Protein AF-A0A6M4YIQ2-F1 (afdb_monomer_lite)

Radius of gyratio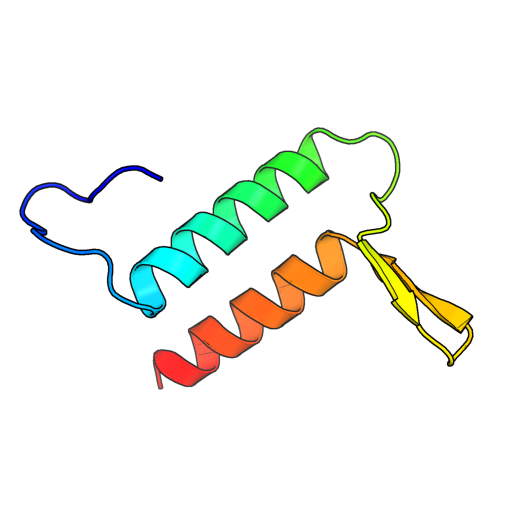n: 13.8 Å; chains: 1; bounding box: 34×21×42 Å

Sequence (63 aa):
MNLPPGKNHLTALDILLELSGWLADNVQMQAEPAIVAHLPSGYLLTQSDCVEAIDTRLHQLRH

Foldseek 3Di:
DDDDPPDPDADPLNVLVVLLVVLVVVCVVDPDWDFPDQDPVRDGCTSVNVSVVSVVVNVVVVD

Structure (mmCIF, N/CA/C/O backbone):
data_AF-A0A6M4YIQ2-F1
#
_entry.id   AF-A0A6M4YIQ2-F1
#
loop_
_atom_site.group_PDB
_atom_site.id
_atom_site.type_symbol
_atom_site.label_atom_id
_atom_site.label_alt_id
_atom_site.label_comp_id
_atom_site.label_asym_id
_atom_site.label_entity_id
_atom_site.label_seq_id
_atom_site.pdbx_PDB_ins_code
_atom_site.Cartn_x
_atom_site.Cartn_y
_atom_site.Cartn_z
_atom_si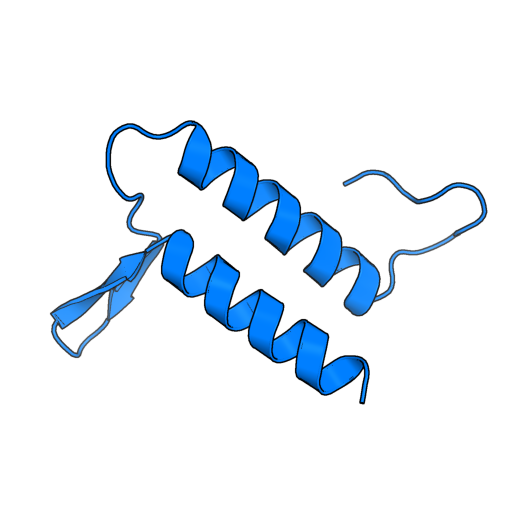te.occupancy
_atom_site.B_iso_or_equiv
_atom_site.auth_seq_id
_atom_site.auth_comp_id
_atom_site.auth_asym_id
_atom_site.auth_atom_id
_atom_site.pdbx_PDB_model_num
ATOM 1 N N . MET A 1 1 ? 5.731 -1.264 14.215 1.00 56.50 1 MET A N 1
ATOM 2 C CA . MET A 1 1 ? 4.378 -1.316 14.804 1.00 56.50 1 MET A CA 1
ATOM 3 C C . MET A 1 1 ? 4.455 -0.838 16.237 1.00 56.50 1 MET A C 1
ATOM 5 O O . MET A 1 1 ? 4.943 -1.577 17.085 1.00 56.50 1 MET A O 1
ATOM 9 N N . ASN A 1 2 ? 4.000 0.384 16.490 1.00 60.50 2 ASN A N 1
ATOM 10 C CA . ASN A 1 2 ? 3.802 0.882 17.847 1.00 60.50 2 ASN A CA 1
ATOM 11 C C . ASN A 1 2 ? 2.302 0.877 18.151 1.00 60.50 2 ASN A C 1
ATOM 13 O O . ASN A 1 2 ? 1.496 1.267 17.312 1.00 60.50 2 ASN A O 1
ATOM 17 N N . LEU A 1 3 ? 1.910 0.408 19.336 1.00 60.34 3 LEU A N 1
ATOM 18 C CA . LEU A 1 3 ? 0.526 0.538 19.790 1.00 60.34 3 LEU A CA 1
ATOM 19 C C . LEU A 1 3 ? 0.271 2.008 20.153 1.00 60.34 3 LEU A C 1
ATOM 21 O O . LEU A 1 3 ? 1.024 2.557 20.963 1.00 60.34 3 LEU A O 1
ATOM 25 N N . PRO A 1 4 ? -0.772 2.655 19.603 1.00 66.25 4 PRO A N 1
ATOM 26 C CA . PRO A 1 4 ? -1.162 3.985 20.045 1.00 66.25 4 PRO A CA 1
ATOM 27 C C . PRO A 1 4 ? -1.467 3.975 21.554 1.00 66.25 4 PRO A C 1
ATOM 29 O O . PRO A 1 4 ? -2.079 3.013 22.037 1.00 66.25 4 PRO A O 1
ATOM 32 N N . PRO A 1 5 ? -1.083 5.022 22.311 1.00 68.38 5 PRO A N 1
ATOM 33 C CA . PRO A 1 5 ? -1.366 5.100 23.741 1.00 68.38 5 PRO A CA 1
ATOM 34 C C . PRO A 1 5 ? -2.859 4.882 24.020 1.00 68.38 5 PRO A C 1
ATOM 36 O O . PRO A 1 5 ? -3.708 5.551 23.435 1.00 68.38 5 PRO A O 1
ATOM 39 N N . GLY A 1 6 ? -3.185 3.933 24.901 1.00 72.31 6 GLY A N 1
ATOM 40 C CA . GLY A 1 6 ? -4.569 3.616 25.273 1.00 72.31 6 GLY A CA 1
ATOM 41 C C . GLY A 1 6 ? -5.271 2.551 24.418 1.00 72.31 6 GLY A C 1
ATOM 42 O O . GLY A 1 6 ? -6.445 2.280 24.662 1.00 72.31 6 GLY A O 1
ATOM 43 N N . LYS A 1 7 ? -4.588 1.912 23.456 1.00 69.31 7 LYS A N 1
ATOM 44 C CA . LYS A 1 7 ? -5.117 0.741 22.734 1.00 69.31 7 LYS A CA 1
ATOM 45 C C . LYS A 1 7 ? -4.480 -0.559 23.229 1.00 69.31 7 LYS A C 1
ATOM 47 O O . LYS A 1 7 ? -3.263 -0.693 23.241 1.00 69.31 7 LYS A O 1
ATOM 52 N N . ASN A 1 8 ? -5.320 -1.541 23.569 1.00 75.94 8 ASN A N 1
ATOM 53 C CA . ASN A 1 8 ? -4.878 -2.885 23.975 1.00 75.94 8 ASN A CA 1
ATOM 54 C C . ASN A 1 8 ? -4.663 -3.833 22.781 1.00 75.94 8 ASN A C 1
ATOM 56 O O . ASN A 1 8 ? -4.116 -4.919 22.948 1.00 75.94 8 ASN A O 1
ATOM 60 N N . HIS A 1 9 ? -5.132 -3.455 21.590 1.00 78.75 9 HIS A N 1
ATOM 61 C CA . HIS A 1 9 ? -4.970 -4.207 20.349 1.00 78.75 9 HIS A CA 1
ATOM 62 C C . HIS A 1 9 ? -4.975 -3.252 19.152 1.00 78.75 9 HIS A C 1
ATOM 64 O O . HIS A 1 9 ? -5.570 -2.174 19.211 1.00 78.75 9 HIS A O 1
ATOM 70 N N . LEU A 1 10 ? -4.317 -3.657 18.067 1.00 83.50 10 LEU A N 1
ATOM 71 C CA . LEU A 1 10 ? -4.383 -2.951 16.792 1.00 83.50 10 LEU A CA 1
ATOM 72 C C . LEU A 1 10 ? -5.645 -3.383 16.045 1.00 83.50 10 LEU A C 1
ATOM 74 O O . LEU A 1 10 ? -5.909 -4.578 15.901 1.00 83.50 10 LEU A O 1
ATOM 78 N N . THR A 1 11 ? -6.422 -2.420 15.559 1.00 87.69 11 THR A N 1
ATOM 79 C CA . THR A 1 11 ? -7.492 -2.714 14.601 1.00 87.69 11 THR A CA 1
ATOM 80 C C . THR A 1 11 ? -6.898 -2.954 13.212 1.00 87.69 11 THR A C 1
ATOM 82 O O . THR A 1 11 ? -5.770 -2.550 12.927 1.00 87.69 11 THR A O 1
ATOM 85 N N . ALA A 1 12 ? -7.666 -3.559 12.302 1.00 86.88 12 ALA A N 1
ATOM 86 C CA . ALA A 1 12 ? -7.249 -3.669 10.903 1.00 86.88 12 ALA A CA 1
ATOM 87 C C . ALA A 1 12 ? -6.937 -2.293 10.283 1.00 86.88 12 ALA A C 1
ATOM 89 O O . ALA A 1 12 ? -6.005 -2.169 9.496 1.00 86.88 12 ALA A O 1
ATOM 90 N N . LEU A 1 13 ? -7.671 -1.248 10.682 1.00 89.94 13 LEU A N 1
ATOM 91 C CA . LEU A 1 13 ? -7.443 0.115 10.210 1.00 89.94 13 LEU A CA 1
ATOM 92 C C . LEU A 1 13 ? -6.136 0.707 10.762 1.00 89.94 13 LEU A C 1
ATOM 94 O O . LEU A 1 13 ? -5.419 1.369 10.019 1.00 89.94 13 LEU A O 1
ATOM 98 N N . ASP A 1 14 ? -5.796 0.418 12.023 1.00 87.81 14 ASP A N 1
ATOM 99 C CA . ASP A 1 14 ? -4.509 0.817 12.616 1.00 87.81 14 ASP A CA 1
ATOM 100 C C . ASP A 1 14 ? -3.333 0.143 11.900 1.00 87.81 14 ASP A C 1
ATOM 102 O O . ASP A 1 14 ? -2.341 0.794 11.589 1.00 87.81 14 ASP A O 1
ATOM 106 N N . ILE A 1 15 ? -3.461 -1.152 11.588 1.00 89.19 15 ILE A N 1
ATOM 107 C CA . ILE A 1 15 ? -2.425 -1.910 10.872 1.00 89.19 15 ILE A CA 1
ATOM 108 C C . ILE A 1 15 ? -2.230 -1.354 9.462 1.00 89.19 15 ILE A C 1
ATOM 110 O O . ILE A 1 15 ? -1.096 -1.146 9.044 1.00 89.19 15 ILE A O 1
ATOM 114 N N . LEU A 1 16 ? -3.320 -1.105 8.729 1.00 92.44 16 LEU A N 1
ATOM 115 C CA . LEU A 1 16 ? -3.244 -0.563 7.371 1.00 92.44 16 LEU A CA 1
ATOM 116 C C . LEU A 1 16 ? -2.628 0.841 7.354 1.00 92.44 16 LEU A C 1
ATOM 118 O O . LEU A 1 16 ? -1.841 1.141 6.461 1.00 92.44 16 LEU A O 1
ATOM 122 N N . LEU A 1 17 ? -2.939 1.679 8.347 1.00 92.25 17 LEU A N 1
ATOM 123 C CA . LEU A 1 17 ? -2.366 3.019 8.457 1.00 92.25 17 LEU A CA 1
ATOM 124 C C . LEU A 1 17 ? -0.854 2.975 8.719 1.00 92.25 17 LEU A C 1
ATOM 126 O O . LEU A 1 17 ? -0.092 3.647 8.029 1.00 92.25 17 LEU A O 1
ATOM 130 N N . GLU A 1 18 ? -0.421 2.152 9.675 1.00 92.69 18 GLU A N 1
ATOM 131 C CA . GLU A 1 18 ? 1.001 1.956 9.985 1.00 92.69 18 GLU A CA 1
ATOM 132 C C . GLU A 1 18 ? 1.764 1.352 8.800 1.00 92.69 18 GLU A C 1
ATOM 134 O O . GLU A 1 18 ? 2.889 1.757 8.511 1.00 92.69 18 GLU A O 1
ATOM 139 N N . LEU A 1 19 ? 1.154 0.395 8.093 1.00 92.38 19 LEU A N 1
ATOM 140 C CA . LEU A 1 19 ? 1.756 -0.231 6.920 1.00 92.38 19 LEU A CA 1
ATOM 141 C C . LEU A 1 19 ? 1.909 0.761 5.761 1.00 92.38 19 LEU A C 1
ATOM 143 O O . LEU A 1 19 ? 2.961 0.762 5.127 1.00 92.38 19 LEU A O 1
ATOM 147 N N . SER A 1 20 ? 0.899 1.603 5.504 1.00 93.88 20 SER A N 1
ATOM 148 C CA . SER A 1 20 ? 0.984 2.645 4.470 1.00 93.88 20 SER A CA 1
ATOM 149 C C . SER A 1 20 ? 2.117 3.625 4.771 1.00 93.88 20 SER A C 1
ATOM 151 O O . SER A 1 20 ? 2.987 3.832 3.927 1.00 93.88 20 SER A O 1
ATOM 153 N N . GLY A 1 21 ? 2.184 4.138 6.007 1.00 93.56 21 GLY A N 1
ATOM 154 C CA . GLY A 1 21 ? 3.256 5.047 6.426 1.00 93.56 21 GLY A CA 1
ATOM 155 C C . GLY A 1 21 ? 4.642 4.419 6.287 1.00 93.56 21 GLY A C 1
ATOM 156 O O . GLY A 1 21 ? 5.528 5.003 5.670 1.00 93.56 21 GLY A O 1
ATOM 157 N N . TRP A 1 22 ? 4.812 3.184 6.768 1.00 93.50 22 TRP A N 1
ATOM 158 C CA . TRP A 1 22 ? 6.084 2.473 6.642 1.00 93.50 22 TRP A CA 1
ATOM 159 C C . TRP A 1 22 ? 6.490 2.251 5.179 1.00 93.50 22 TRP A C 1
ATOM 161 O O . TRP A 1 22 ? 7.657 2.427 4.834 1.00 93.50 22 TRP A O 1
ATOM 171 N N . LEU A 1 23 ? 5.559 1.870 4.299 1.00 93.81 23 LEU A N 1
ATOM 172 C CA . LEU A 1 23 ? 5.856 1.699 2.874 1.00 93.81 23 LEU A CA 1
ATOM 173 C C . LEU A 1 23 ? 6.217 3.031 2.207 1.00 93.81 23 LEU A C 1
ATOM 175 O O . LEU A 1 23 ? 7.174 3.069 1.438 1.00 93.81 23 LEU A O 1
AT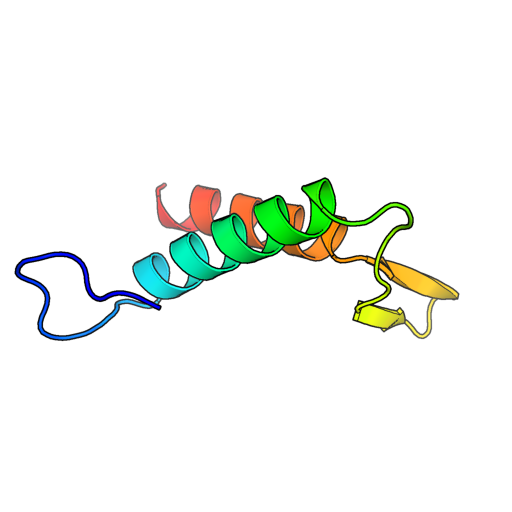OM 179 N N . ALA A 1 24 ? 5.508 4.116 2.525 1.00 94.62 24 ALA A N 1
ATOM 180 C CA . ALA A 1 24 ? 5.793 5.445 1.993 1.00 94.62 24 ALA A CA 1
ATOM 181 C C . ALA A 1 24 ? 7.194 5.936 2.395 1.00 94.62 24 ALA A C 1
ATOM 183 O O . ALA A 1 24 ? 7.942 6.416 1.542 1.00 94.62 24 ALA A O 1
ATOM 184 N N . ASP A 1 25 ? 7.583 5.743 3.657 1.00 94.00 25 ASP A N 1
ATOM 185 C CA . ASP A 1 25 ? 8.930 6.071 4.135 1.00 94.00 25 ASP A CA 1
ATOM 186 C C . ASP A 1 25 ? 9.998 5.252 3.390 1.00 94.00 25 ASP A C 1
ATOM 188 O O . ASP A 1 25 ? 11.010 5.793 2.943 1.00 94.00 25 ASP A O 1
ATOM 19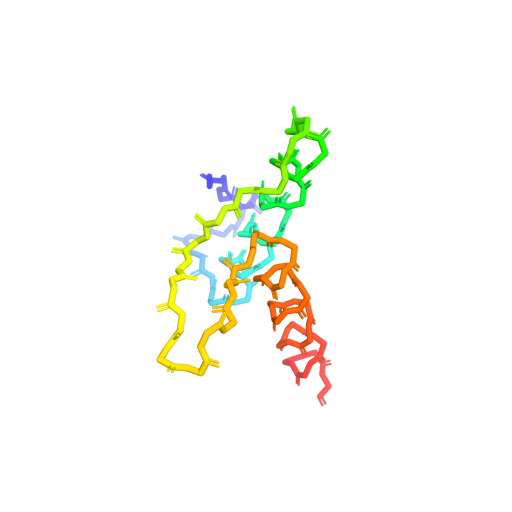2 N N . ASN A 1 26 ? 9.761 3.951 3.175 1.00 92.94 26 ASN A N 1
ATOM 193 C CA . ASN A 1 26 ? 10.680 3.111 2.400 1.00 92.94 26 ASN A CA 1
ATOM 194 C C . ASN A 1 26 ? 10.797 3.555 0.940 1.00 92.94 26 ASN A C 1
ATOM 196 O O . ASN A 1 26 ? 11.906 3.568 0.411 1.00 92.94 26 ASN A O 1
ATOM 200 N N . VAL A 1 27 ? 9.690 3.945 0.302 1.00 93.81 27 VAL A N 1
ATOM 201 C CA . VAL A 1 27 ? 9.700 4.486 -1.065 1.00 93.81 27 VAL A CA 1
ATOM 202 C C . VAL A 1 27 ? 10.561 5.747 -1.137 1.00 93.81 27 VAL A C 1
ATOM 204 O O . VAL A 1 27 ? 11.347 5.887 -2.069 1.00 93.81 27 VAL A O 1
ATOM 207 N N . GLN A 1 28 ? 10.474 6.638 -0.145 1.00 93.06 28 GLN A N 1
ATOM 208 C CA . GLN A 1 28 ? 11.298 7.853 -0.096 1.00 93.06 28 GLN A CA 1
ATOM 209 C C . GLN A 1 28 ? 12.787 7.565 0.130 1.00 93.06 28 GLN A C 1
ATOM 211 O O . GLN A 1 28 ? 13.640 8.323 -0.332 1.00 93.06 28 GLN A O 1
ATOM 216 N N . MET A 1 29 ? 13.110 6.492 0.852 1.00 92.56 29 MET A N 1
ATOM 217 C CA . MET A 1 29 ? 14.492 6.111 1.147 1.00 92.56 29 MET A CA 1
ATOM 218 C C . MET A 1 29 ? 15.183 5.364 0.001 1.00 92.56 29 MET A C 1
ATOM 220 O O . MET A 1 29 ? 16.413 5.273 -0.005 1.00 92.56 29 MET A O 1
ATOM 224 N N . GLN A 1 30 ? 14.434 4.808 -0.950 1.00 88.88 30 GLN A N 1
ATOM 225 C CA . GLN A 1 30 ? 15.003 4.024 -2.041 1.00 88.88 30 GLN A CA 1
ATOM 226 C C . GLN A 1 30 ? 15.318 4.872 -3.276 1.00 88.88 30 GLN A C 1
ATOM 228 O O . GLN A 1 30 ? 14.546 5.731 -3.688 1.00 88.88 30 GLN A O 1
ATOM 233 N N . ALA A 1 31 ? 16.470 4.595 -3.892 1.00 83.12 31 ALA A N 1
ATOM 234 C CA . ALA A 1 31 ? 16.891 5.240 -5.137 1.00 83.12 31 ALA A CA 1
ATOM 235 C C . ALA A 1 31 ? 16.191 4.658 -6.379 1.00 83.12 31 ALA A C 1
ATOM 237 O O . ALA A 1 31 ? 16.069 5.340 -7.394 1.00 83.12 31 ALA A O 1
ATOM 238 N N . GLU A 1 32 ? 15.730 3.408 -6.295 1.00 89.50 32 GLU A N 1
ATOM 239 C CA . GLU A 1 32 ? 15.010 2.705 -7.356 1.00 89.50 32 GLU A CA 1
ATOM 240 C C . GLU A 1 32 ? 13.716 2.097 -6.797 1.00 89.50 32 GLU A C 1
ATOM 242 O O . GLU A 1 32 ? 13.668 1.759 -5.613 1.00 89.50 32 GLU A O 1
ATOM 247 N N . PRO A 1 33 ? 12.661 1.925 -7.614 1.00 86.00 33 PRO A N 1
ATOM 248 C CA . PRO A 1 33 ? 11.426 1.303 -7.155 1.00 86.00 33 PRO A CA 1
ATOM 249 C C . PRO A 1 33 ? 11.650 -0.144 -6.691 1.00 86.00 33 PRO A C 1
ATOM 251 O O . PRO A 1 33 ? 12.004 -1.013 -7.489 1.00 86.00 33 PRO A O 1
ATOM 254 N N . ALA A 1 34 ? 11.374 -0.435 -5.417 1.00 93.25 34 ALA A N 1
ATOM 255 C CA . ALA A 1 34 ? 11.364 -1.812 -4.934 1.00 93.25 34 ALA A CA 1
ATOM 256 C C . ALA A 1 34 ? 10.215 -2.603 -5.564 1.00 93.25 34 ALA A C 1
ATOM 258 O O . ALA A 1 34 ? 9.036 -2.287 -5.363 1.00 93.25 34 ALA A O 1
ATOM 259 N N . ILE A 1 35 ? 10.573 -3.675 -6.270 1.00 94.31 35 ILE A N 1
ATOM 260 C CA . ILE A 1 35 ? 9.615 -4.640 -6.803 1.00 94.31 35 ILE A CA 1
ATOM 261 C C . ILE A 1 35 ? 9.153 -5.559 -5.674 1.00 94.31 35 ILE A C 1
ATOM 263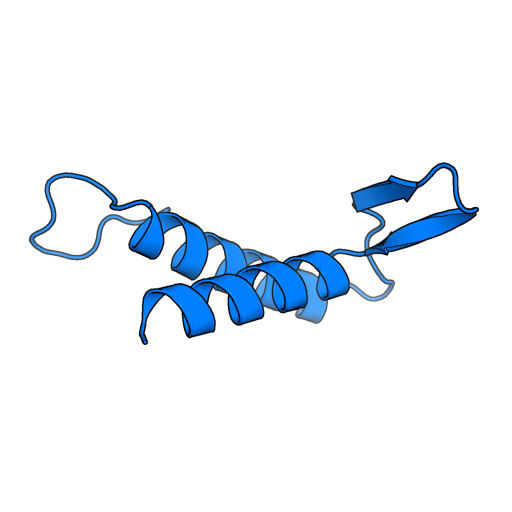 O O . ILE A 1 35 ? 9.950 -6.235 -5.026 1.00 94.31 35 ILE A O 1
ATOM 267 N N . VAL A 1 36 ? 7.844 -5.580 -5.455 1.00 93.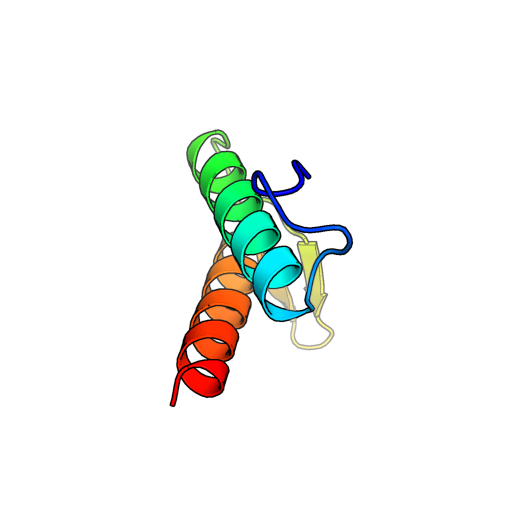19 36 VAL A N 1
ATOM 268 C CA . VAL A 1 36 ? 7.164 -6.414 -4.463 1.00 93.19 36 VAL A CA 1
ATOM 269 C C . VAL A 1 36 ? 6.732 -7.741 -5.083 1.00 93.19 36 VAL A C 1
ATOM 271 O O . VAL A 1 36 ? 6.835 -8.780 -4.434 1.00 93.19 36 VAL A O 1
ATOM 274 N N . ALA A 1 37 ? 6.263 -7.734 -6.335 1.00 95.56 37 ALA A N 1
ATOM 275 C CA . ALA A 1 37 ? 5.860 -8.954 -7.031 1.00 95.56 37 ALA A CA 1
ATOM 276 C C . ALA A 1 37 ? 5.926 -8.823 -8.557 1.00 95.56 37 ALA A C 1
ATOM 278 O O . ALA A 1 37 ? 5.688 -7.759 -9.125 1.00 95.56 37 ALA A O 1
ATOM 279 N N . HIS A 1 38 ? 6.166 -9.950 -9.224 1.00 96.75 38 HIS A N 1
ATOM 280 C CA . HIS A 1 38 ? 6.016 -10.081 -10.670 1.00 96.75 38 HIS A CA 1
ATOM 281 C C . HIS A 1 38 ? 4.632 -10.655 -10.966 1.00 96.75 38 HIS A C 1
ATOM 283 O O . HIS A 1 38 ? 4.349 -11.804 -10.620 1.00 96.75 38 HIS A O 1
ATOM 289 N N . LEU A 1 39 ? 3.757 -9.864 -11.587 1.00 95.50 39 LEU A N 1
ATOM 290 C CA . LEU A 1 39 ? 2.427 -10.334 -11.958 1.00 95.50 39 LEU A CA 1
ATOM 291 C C . LEU A 1 39 ? 2.479 -11.119 -13.280 1.00 95.50 39 LEU A C 1
ATOM 293 O O . LEU A 1 39 ? 3.267 -10.780 -14.166 1.00 95.50 39 LEU A O 1
ATOM 297 N N . PRO A 1 40 ? 1.597 -12.120 -13.480 1.00 94.88 40 PRO A N 1
ATOM 298 C CA . PRO A 1 40 ? 1.512 -12.870 -14.738 1.00 94.88 40 PRO A CA 1
ATOM 299 C C . PRO A 1 40 ? 1.225 -12.007 -15.976 1.00 94.88 40 PRO A C 1
ATOM 301 O O . PRO A 1 40 ? 1.496 -12.430 -17.095 1.00 94.88 40 PRO A O 1
ATOM 304 N N . SER A 1 41 ? 0.691 -10.796 -15.786 1.00 94.81 41 SER A N 1
ATOM 305 C CA . SER A 1 41 ? 0.479 -9.803 -16.845 1.00 94.81 41 SER A CA 1
ATOM 306 C C . SER A 1 41 ? 1.773 -9.174 -17.377 1.00 94.81 41 SER A C 1
ATOM 308 O O . SER A 1 41 ? 1.722 -8.409 -18.335 1.00 94.81 41 SER A O 1
ATOM 310 N N . GLY A 1 42 ? 2.919 -9.445 -16.745 1.00 94.69 42 GLY A N 1
ATOM 311 C CA . GLY A 1 42 ? 4.180 -8.746 -16.996 1.00 94.69 42 GLY A CA 1
ATOM 312 C C . GLY A 1 42 ? 4.311 -7.430 -16.225 1.00 94.69 42 GLY A C 1
ATOM 313 O O . GLY A 1 42 ? 5.353 -6.785 -16.303 1.00 94.69 42 GLY A O 1
ATOM 314 N N . TYR A 1 43 ? 3.288 -7.039 -15.458 1.00 95.94 43 TYR A N 1
ATOM 315 C CA . TYR A 1 43 ? 3.363 -5.880 -14.576 1.00 95.94 43 TYR A CA 1
ATOM 316 C C . TYR A 1 43 ? 4.241 -6.180 -13.359 1.00 95.94 43 TYR A C 1
ATOM 318 O O . TYR A 1 43 ? 4.095 -7.222 -12.712 1.00 95.94 43 TYR A O 1
ATOM 326 N N . LEU A 1 44 ? 5.135 -5.250 -13.034 1.00 96.56 44 LEU A N 1
ATOM 327 C CA . LEU A 1 44 ? 5.939 -5.306 -11.822 1.00 96.56 44 LEU A CA 1
ATOM 328 C C . LEU A 1 44 ? 5.227 -4.497 -10.747 1.00 96.56 44 LEU A C 1
ATOM 330 O O . LEU A 1 44 ? 5.184 -3.275 -10.824 1.00 96.56 44 LEU A O 1
ATOM 334 N N . LEU A 1 45 ? 4.667 -5.188 -9.760 1.00 96.38 45 LEU A N 1
ATOM 335 C CA . LEU A 1 45 ? 4.049 -4.538 -8.617 1.00 96.38 45 LEU A CA 1
ATOM 336 C C . LEU A 1 45 ? 5.148 -3.898 -7.770 1.00 96.38 45 LEU A C 1
ATOM 338 O O . LEU A 1 45 ? 6.032 -4.601 -7.277 1.00 96.38 45 LEU A O 1
ATOM 342 N N . THR A 1 46 ? 5.092 -2.584 -7.604 1.00 96.06 46 THR A N 1
ATOM 343 C CA . THR A 1 46 ? 6.060 -1.796 -6.838 1.00 96.06 46 THR A CA 1
ATOM 344 C C . THR A 1 46 ? 5.566 -1.507 -5.421 1.00 96.06 46 THR A C 1
ATOM 346 O O . THR A 1 46 ? 4.385 -1.660 -5.106 1.00 96.06 46 THR A O 1
ATOM 349 N N . GLN A 1 47 ? 6.465 -1.052 -4.543 1.00 94.69 47 GLN A N 1
ATOM 350 C CA . GLN A 1 47 ? 6.065 -0.542 -3.227 1.00 94.69 47 GLN A CA 1
ATOM 351 C C . GLN A 1 47 ? 5.105 0.651 -3.331 1.00 94.69 47 GLN A C 1
ATOM 353 O O . GLN A 1 47 ? 4.169 0.724 -2.538 1.00 94.69 47 GLN A O 1
ATOM 358 N N . SER A 1 48 ? 5.279 1.534 -4.320 1.00 95.12 48 SER A N 1
ATOM 359 C CA . SER A 1 48 ? 4.373 2.667 -4.553 1.00 95.12 48 SER A CA 1
ATOM 360 C C . SER A 1 48 ? 2.953 2.211 -4.892 1.00 95.12 48 SER A C 1
ATOM 362 O O . SER A 1 48 ? 1.997 2.755 -4.346 1.00 95.12 48 SER A O 1
ATOM 364 N N . ASP A 1 49 ? 2.808 1.159 -5.704 1.00 96.50 49 ASP A N 1
ATOM 365 C CA . ASP A 1 49 ? 1.492 0.578 -6.015 1.00 96.50 49 ASP A CA 1
ATOM 366 C C . ASP A 1 49 ? 0.814 0.014 -4.760 1.00 96.50 49 ASP A C 1
ATOM 368 O O . ASP A 1 49 ? -0.397 0.137 -4.573 1.00 96.50 49 ASP A O 1
ATOM 372 N N . CYS A 1 50 ? 1.596 -0.601 -3.866 1.00 95.19 50 CYS A N 1
ATOM 373 C CA . CYS A 1 50 ? 1.090 -1.085 -2.585 1.00 95.19 50 CYS A CA 1
ATOM 374 C C . CYS A 1 50 ? 0.612 0.066 -1.687 1.00 95.19 50 CYS A C 1
ATOM 376 O O . CYS A 1 50 ? -0.436 -0.076 -1.056 1.00 95.19 50 CYS A O 1
ATOM 378 N N . VAL A 1 51 ? 1.340 1.190 -1.639 1.00 96.12 51 VAL A N 1
ATOM 379 C CA . VAL A 1 51 ? 0.913 2.398 -0.904 1.00 96.12 51 VAL A CA 1
ATOM 380 C C . VAL A 1 51 ? -0.424 2.893 -1.450 1.00 96.12 51 VAL A C 1
ATOM 382 O O . VAL A 1 51 ? -1.378 3.031 -0.689 1.00 96.12 51 VAL A O 1
ATOM 385 N N . GLU A 1 52 ? -0.535 3.061 -2.768 1.00 96.88 52 GLU A N 1
ATOM 386 C CA . GLU A 1 52 ? -1.763 3.538 -3.413 1.00 96.88 52 GLU A CA 1
ATOM 387 C C . GLU A 1 52 ? -2.962 2.613 -3.144 1.00 96.88 52 GLU A C 1
ATOM 389 O O . GLU A 1 52 ? -4.063 3.074 -2.817 1.00 96.88 52 GLU A O 1
ATOM 394 N N . ALA A 1 53 ? -2.758 1.295 -3.225 1.00 96.44 53 ALA A N 1
ATOM 395 C CA . ALA A 1 53 ? -3.803 0.316 -2.948 1.00 96.44 53 ALA A CA 1
ATOM 396 C C . ALA A 1 53 ? -4.271 0.365 -1.482 1.00 96.44 53 ALA A C 1
ATOM 398 O O . ALA A 1 53 ? -5.474 0.279 -1.207 1.00 96.44 53 ALA A O 1
ATOM 399 N N . ILE A 1 54 ? -3.339 0.522 -0.537 1.00 96.12 54 ILE A N 1
ATOM 400 C CA . ILE A 1 54 ? -3.660 0.633 0.890 1.00 96.12 54 ILE A CA 1
ATOM 401 C C . ILE A 1 54 ? -4.375 1.954 1.177 1.00 96.12 54 ILE A C 1
ATOM 403 O O . ILE A 1 54 ? -5.395 1.937 1.865 1.00 96.12 54 ILE A O 1
ATOM 407 N N . ASP A 1 55 ? -3.914 3.071 0.622 1.00 95.12 55 ASP A N 1
ATOM 408 C CA . ASP A 1 55 ? -4.532 4.385 0.815 1.00 95.12 55 ASP A CA 1
ATOM 409 C C . ASP A 1 55 ? -5.949 4.432 0.242 1.00 95.12 55 ASP A C 1
ATOM 411 O O . ASP A 1 55 ? -6.881 4.897 0.906 1.00 95.12 55 ASP A O 1
ATOM 415 N N . THR A 1 56 ? -6.152 3.845 -0.940 1.00 96.25 56 THR A N 1
ATOM 416 C CA . THR A 1 56 ? -7.485 3.673 -1.531 1.00 96.25 56 THR A CA 1
ATOM 417 C C . THR A 1 56 ? -8.389 2.860 -0.607 1.00 96.25 56 THR A C 1
ATOM 419 O O . THR A 1 56 ? -9.545 3.225 -0.370 1.00 96.25 56 THR A O 1
ATOM 422 N N . ARG A 1 57 ? -7.872 1.770 -0.026 1.00 94.75 57 ARG A N 1
ATOM 423 C CA . ARG A 1 57 ? -8.636 0.947 0.916 1.00 94.75 57 ARG A CA 1
ATOM 424 C C . ARG A 1 57 ? -8.938 1.687 2.218 1.00 94.75 57 ARG A C 1
ATOM 426 O O . ARG A 1 57 ? -10.050 1.574 2.730 1.00 94.75 57 ARG A O 1
ATOM 433 N N . LEU A 1 58 ? -7.985 2.446 2.753 1.00 93.56 58 LEU A N 1
ATOM 434 C CA . LEU A 1 58 ? -8.172 3.278 3.941 1.00 93.56 58 LEU A CA 1
ATOM 435 C C . LEU A 1 58 ? -9.242 4.344 3.705 1.00 93.56 58 LEU A C 1
ATOM 437 O O . LEU A 1 58 ? -10.075 4.562 4.582 1.00 93.56 58 LEU A O 1
ATOM 441 N N . HIS A 1 59 ? -9.256 4.966 2.524 1.00 92.25 59 HIS A N 1
ATOM 442 C CA . HIS A 1 59 ? -10.289 5.919 2.135 1.00 92.25 59 HIS A CA 1
ATOM 443 C C . HIS A 1 59 ? -11.675 5.258 2.106 1.00 92.25 59 HIS A C 1
ATOM 445 O O . HIS A 1 59 ? -12.601 5.764 2.732 1.00 92.25 59 HIS A O 1
ATOM 451 N N . GLN A 1 60 ? -11.800 4.079 1.486 1.00 91.19 60 GLN A N 1
ATOM 452 C CA . GLN A 1 60 ? -13.055 3.312 1.454 1.00 91.19 60 GLN A CA 1
ATOM 453 C C . GLN A 1 60 ? -13.563 2.897 2.839 1.00 91.19 60 GLN A C 1
ATOM 455 O O . GLN A 1 60 ? -14.764 2.792 3.028 1.00 91.19 60 GLN A O 1
ATOM 460 N N . LEU A 1 61 ? -12.674 2.612 3.794 1.00 88.19 61 LEU A N 1
ATOM 461 C CA . LEU A 1 61 ? -13.061 2.194 5.147 1.00 88.19 61 LEU A CA 1
ATOM 462 C C . LEU A 1 61 ? -13.440 3.367 6.064 1.00 88.19 61 LEU A C 1
ATOM 464 O O . LEU A 1 61 ? -13.965 3.141 7.153 1.00 88.19 61 LEU A O 1
ATOM 468 N N . ARG A 1 62 ? -13.131 4.605 5.662 1.00 82.00 62 ARG A N 1
ATOM 469 C CA . ARG A 1 62 ? -13.474 5.830 6.400 1.00 82.00 62 ARG A CA 1
ATOM 470 C C . ARG A 1 62 ? -14.807 6.451 5.954 1.00 82.00 62 ARG A C 1
ATOM 472 O O . ARG A 1 62 ? -15.252 7.391 6.611 1.00 82.00 62 ARG A O 1
ATOM 479 N N . HIS A 1 63 ? -15.412 5.943 4.879 1.00 72.56 63 HIS A N 1
ATOM 480 C CA . HIS A 1 63 ? -16.690 6.376 4.302 1.00 72.56 63 HIS A CA 1
ATOM 481 C C . HIS A 1 63 ? -17.748 5.278 4.419 1.00 72.56 63 HIS A C 1
ATOM 483 O O . HIS A 1 63 ? -18.932 5.648 4.576 1.00 72.56 63 HIS A O 1
#

Organism: Aeromonas media (NCBI:txid651)

pLDDT: mean 88.84, std 10.0, range [56.5, 96.88]

Secondary structure (DSSP, 8-state):
--PPTT-SS--HHHHHHHHHHHHHHHHHH-SSPPEEEE-TTS-EEEHHHHHHHHHHHHHHH--